Protein AF-A0A7W9U1K4-F1 (afdb_monomer_lite)

Sequence (82 aa):
MVTLDAFSNATMVMMYSFLSADARAAGKAAMYTQQIQVTGLPPDGVGAFAYAEQQLIVAPSNDDTTALNPARSVFVGGEIVV

Organism: NCBI:txid765414

Secondary structure (DSSP, 8-state):
-EEEETTTTEEEEEEEE-S-HHHHHTTPPPSEEEEEEEES-PPTT--HHHHHHHHHHSPPPTT-TTTT-HHHHTTTT-----

Structure (mmCIF, N/CA/C/O backbone):
data_AF-A0A7W9U1K4-F1
#
_entry.id   AF-A0A7W9U1K4-F1
#
loop_
_atom_site.group_PDB
_atom_site.id
_atom_site.type_symbol
_atom_site.label_atom_id
_atom_site.label_alt_id
_atom_site.label_comp_id
_atom_site.label_asym_id
_atom_site.label_entity_id
_atom_site.label_seq_id
_atom_site.pdbx_PDB_ins_code
_atom_site.Cartn_x
_atom_site.Cartn_y
_atom_site.Cartn_z
_atom_site.occupancy
_atom_site.B_iso_or_equiv
_atom_site.auth_seq_id
_atom_site.auth_comp_id
_atom_site.auth_asym_id
_atom_site.auth_atom_id
_atom_site.pdbx_PDB_model_num
ATOM 1 N N . MET A 1 1 ? 4.111 -4.736 -2.281 1.00 88.06 1 MET A N 1
ATOM 2 C CA . MET A 1 1 ? 3.656 -5.870 -1.440 1.00 88.06 1 MET A CA 1
ATOM 3 C C . MET A 1 1 ? 2.896 -5.291 -0.265 1.00 88.06 1 MET A C 1
ATOM 5 O O . MET A 1 1 ? 3.323 -4.249 0.218 1.00 88.06 1 MET A O 1
ATOM 9 N N . VAL A 1 2 ? 1.811 -5.931 0.170 1.00 93.38 2 VAL A N 1
ATOM 10 C CA . VAL A 1 2 ? 1.099 -5.565 1.401 1.00 93.38 2 VAL A CA 1
ATOM 11 C C . VAL A 1 2 ? 1.034 -6.791 2.307 1.00 93.38 2 VAL A C 1
ATOM 13 O O . VAL A 1 2 ? 0.713 -7.879 1.833 1.00 93.38 2 VAL A O 1
ATOM 16 N N . THR A 1 3 ? 1.349 -6.603 3.584 1.00 94.94 3 THR A N 1
ATOM 17 C CA . THR A 1 3 ? 1.297 -7.622 4.636 1.00 94.94 3 THR A CA 1
ATOM 18 C C . THR A 1 3 ? 0.320 -7.160 5.711 1.00 94.94 3 THR A C 1
ATOM 20 O O . THR A 1 3 ? 0.352 -5.997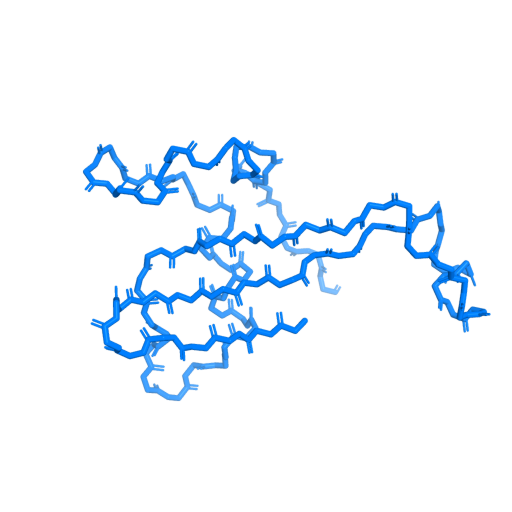 6.107 1.00 94.94 3 THR A O 1
ATOM 23 N N . LEU A 1 4 ? -0.539 -8.062 6.182 1.00 94.56 4 LEU A N 1
ATOM 24 C CA . LEU A 1 4 ? -1.517 -7.789 7.235 1.00 94.56 4 LEU A CA 1
ATOM 25 C C . LEU A 1 4 ? -1.076 -8.481 8.526 1.00 94.56 4 LEU A C 1
ATOM 27 O O . LEU A 1 4 ? -0.918 -9.701 8.543 1.00 94.56 4 LEU A O 1
ATOM 31 N N . ASP A 1 5 ? -0.882 -7.708 9.589 1.00 92.25 5 ASP A N 1
ATOM 32 C CA . ASP A 1 5 ? -0.607 -8.209 10.932 1.00 92.25 5 ASP A CA 1
ATOM 33 C C . ASP A 1 5 ? -1.877 -8.096 11.779 1.00 92.25 5 ASP A C 1
ATOM 35 O O . ASP A 1 5 ? -2.223 -7.031 12.299 1.00 92.25 5 ASP A O 1
ATOM 39 N N . ALA A 1 6 ? -2.583 -9.219 11.908 1.00 90.31 6 ALA A N 1
ATOM 40 C CA . ALA A 1 6 ? -3.809 -9.294 12.689 1.00 90.31 6 ALA A CA 1
ATOM 41 C C . ALA A 1 6 ? -3.573 -9.181 14.203 1.00 90.31 6 ALA A C 1
ATOM 43 O O . ALA A 1 6 ? -4.473 -8.758 14.922 1.00 90.31 6 ALA A O 1
ATOM 44 N N . PHE A 1 7 ? -2.383 -9.543 14.693 1.00 91.94 7 PHE A N 1
ATOM 45 C CA . PHE A 1 7 ? -2.068 -9.474 16.119 1.00 91.94 7 PHE A CA 1
ATOM 46 C C . PHE A 1 7 ? -1.838 -8.026 16.552 1.00 91.94 7 PHE A C 1
ATOM 48 O O . PHE A 1 7 ? -2.406 -7.574 17.543 1.00 91.94 7 PHE A O 1
ATOM 55 N N . SER A 1 8 ? -1.051 -7.288 15.771 1.00 86.25 8 SER A N 1
ATOM 56 C CA . SER A 1 8 ? -0.750 -5.878 16.042 1.00 86.25 8 SER A CA 1
ATOM 57 C C . SER A 1 8 ? -1.803 -4.915 15.482 1.00 86.25 8 SER A C 1
ATOM 59 O O . SER A 1 8 ? -1.662 -3.706 15.646 1.00 86.25 8 SER A O 1
ATOM 61 N N . ASN A 1 9 ? -2.835 -5.437 14.807 1.00 89.75 9 ASN A N 1
ATOM 62 C CA . ASN A 1 9 ? -3.847 -4.673 14.076 1.00 89.75 9 ASN A CA 1
ATOM 63 C C . ASN A 1 9 ? -3.213 -3.615 13.152 1.00 89.75 9 ASN A C 1
ATOM 65 O O . ASN A 1 9 ? -3.497 -2.420 13.256 1.00 89.75 9 ASN A O 1
ATOM 69 N N . ALA A 1 10 ? -2.302 -4.058 12.284 1.00 89.12 10 ALA A N 1
ATOM 70 C CA . ALA A 1 10 ? -1.516 -3.180 11.429 1.00 89.12 10 ALA A CA 1
ATOM 71 C C . ALA A 1 10 ? -1.401 -3.708 9.998 1.00 89.12 10 ALA A C 1
ATOM 73 O O . ALA A 1 10 ? -1.320 -4.911 9.747 1.00 89.12 10 ALA A O 1
ATOM 74 N N . THR A 1 11 ? -1.309 -2.780 9.053 1.00 92.06 11 THR A N 1
ATOM 75 C CA . THR A 1 11 ? -1.052 -3.063 7.644 1.00 92.06 11 THR A CA 1
ATOM 76 C C . THR A 1 11 ? 0.322 -2.520 7.274 1.00 92.06 11 THR A C 1
ATOM 78 O O . THR A 1 11 ? 0.635 -1.356 7.509 1.00 92.06 11 THR A O 1
ATOM 81 N N . MET A 1 12 ? 1.169 -3.360 6.687 1.00 90.94 12 MET A N 1
ATOM 82 C CA . MET A 1 12 ? 2.502 -2.982 6.226 1.00 90.94 12 MET A CA 1
ATOM 83 C C . MET A 1 12 ? 2.543 -2.969 4.704 1.00 90.94 12 MET A C 1
ATOM 85 O O . MET A 1 12 ? 2.239 -3.972 4.062 1.00 90.94 12 MET A O 1
ATOM 89 N N . VAL A 1 13 ? 2.961 -1.853 4.116 1.00 91.38 13 VAL A N 1
ATOM 90 C CA . VAL A 1 13 ? 3.106 -1.684 2.669 1.00 91.38 13 VAL A CA 1
ATOM 91 C C . VAL A 1 13 ? 4.566 -1.462 2.298 1.00 91.38 13 VAL A C 1
ATOM 93 O O . VAL A 1 13 ? 5.269 -0.650 2.895 1.00 91.38 13 VAL A O 1
ATOM 96 N N . MET A 1 14 ? 5.026 -2.213 1.301 1.00 91.56 14 MET A N 1
ATOM 97 C CA . MET A 1 14 ? 6.362 -2.083 0.731 1.00 91.56 14 MET A CA 1
ATOM 98 C C . MET A 1 14 ? 6.309 -1.195 -0.513 1.00 91.56 14 MET A C 1
ATOM 100 O O . MET A 1 14 ? 5.751 -1.599 -1.541 1.00 91.56 14 MET A O 1
ATOM 104 N N . MET A 1 15 ? 6.910 -0.015 -0.401 1.00 88.81 15 MET A N 1
ATOM 105 C CA . MET A 1 15 ? 7.059 0.992 -1.444 1.00 88.81 15 MET A CA 1
ATOM 106 C C . MET A 1 15 ? 8.379 0.808 -2.185 1.00 88.81 15 MET A C 1
ATOM 108 O O . MET A 1 15 ? 9.422 0.573 -1.572 1.00 88.81 15 MET A O 1
ATOM 112 N N . TYR A 1 16 ? 8.330 0.963 -3.506 1.0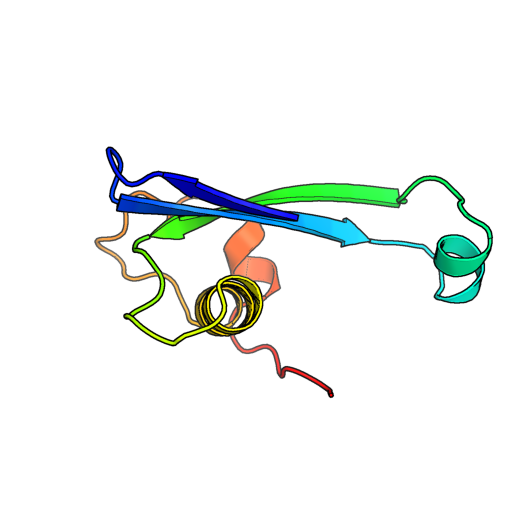0 91.75 16 TYR A N 1
ATOM 113 C CA . TYR A 1 16 ? 9.489 0.902 -4.389 1.00 91.75 16 TYR A CA 1
ATOM 114 C C . TYR A 1 16 ? 9.473 2.122 -5.304 1.00 91.75 16 TYR A C 1
ATOM 116 O O . TYR A 1 16 ? 8.532 2.303 -6.075 1.00 91.75 16 TYR A O 1
ATOM 124 N N . SER A 1 17 ? 10.515 2.942 -5.230 1.00 90.25 17 SER A N 1
ATOM 125 C CA . SER A 1 17 ? 10.719 4.076 -6.126 1.00 90.25 17 SER A CA 1
ATOM 126 C C . SER A 1 17 ? 11.782 3.735 -7.158 1.00 90.25 17 SER A C 1
ATOM 128 O O . SER A 1 17 ? 12.846 3.211 -6.824 1.00 90.25 17 SER A O 1
ATOM 130 N N . PHE A 1 18 ? 11.495 4.040 -8.417 1.00 94.88 18 PHE A N 1
ATOM 131 C CA . PHE A 1 18 ? 12.386 3.819 -9.549 1.00 94.88 18 PHE A CA 1
ATOM 132 C C . PHE A 1 18 ? 12.670 5.153 -10.224 1.00 94.88 18 PHE A C 1
ATOM 134 O O . PHE A 1 18 ? 11.844 6.060 -10.180 1.00 94.88 18 PHE A O 1
ATOM 141 N N . LEU A 1 19 ? 13.816 5.247 -10.899 1.00 94.62 19 LEU A N 1
ATOM 142 C CA . LEU A 1 19 ? 14.169 6.442 -11.665 1.00 94.62 19 LEU A CA 1
ATOM 143 C C . LEU A 1 19 ? 13.143 6.750 -12.769 1.00 94.62 19 LEU A C 1
ATOM 145 O O . LEU A 1 19 ? 12.883 7.909 -13.072 1.00 94.62 19 LEU A O 1
ATOM 149 N N . SER A 1 20 ? 12.574 5.707 -13.380 1.00 94.31 20 SER A N 1
ATOM 150 C CA . SER A 1 20 ? 11.559 5.812 -14.426 1.00 94.31 20 SER A CA 1
ATOM 151 C C . SER A 1 20 ? 10.703 4.545 -14.507 1.00 94.31 20 SER A C 1
ATOM 153 O O . SER A 1 20 ? 11.075 3.487 -13.984 1.00 94.31 20 SER A O 1
ATOM 155 N N . ALA A 1 21 ? 9.571 4.641 -15.209 1.00 93.00 21 ALA A N 1
ATOM 156 C CA . ALA A 1 21 ? 8.743 3.483 -15.547 1.00 93.00 21 ALA A CA 1
ATOM 157 C C . ALA A 1 21 ? 9.527 2.442 -16.368 1.00 93.00 21 ALA A C 1
ATOM 159 O O . ALA A 1 21 ? 9.429 1.248 -16.086 1.00 93.00 21 ALA A O 1
ATOM 160 N N . ASP A 1 22 ? 10.378 2.886 -17.298 1.00 96.69 22 ASP A N 1
ATOM 161 C CA . ASP A 1 22 ? 11.231 2.001 -18.102 1.00 96.69 22 ASP A CA 1
ATOM 162 C C . ASP A 1 22 ? 12.242 1.237 -17.242 1.00 96.69 22 ASP A C 1
ATOM 164 O O . ASP A 1 22 ? 12.461 0.044 -17.448 1.00 96.69 22 ASP A O 1
ATOM 168 N N . ALA A 1 23 ? 12.833 1.889 -16.232 1.00 95.94 23 ALA A N 1
ATOM 169 C CA . ALA A 1 23 ? 13.748 1.228 -15.304 1.00 95.94 23 ALA A CA 1
ATOM 170 C C . ALA A 1 23 ? 13.037 0.116 -14.516 1.00 95.94 23 ALA A C 1
ATOM 172 O O . ALA A 1 23 ? 13.583 -0.980 -14.367 1.00 95.94 23 ALA A O 1
ATOM 173 N N . ARG A 1 24 ? 11.799 0.371 -14.068 1.00 94.88 24 ARG A N 1
ATOM 174 C CA . ARG A 1 24 ? 10.949 -0.647 -13.439 1.00 94.88 24 ARG A CA 1
ATOM 175 C C . ARG A 1 24 ? 10.645 -1.793 -14.408 1.00 94.88 24 ARG A C 1
ATOM 177 O O . ARG A 1 24 ? 10.822 -2.951 -14.041 1.00 94.88 24 ARG A O 1
ATOM 184 N N . ALA A 1 25 ? 10.204 -1.484 -15.628 1.00 95.94 25 ALA A N 1
ATOM 185 C CA . ALA A 1 25 ? 9.833 -2.481 -16.633 1.00 95.94 25 ALA A CA 1
ATOM 186 C C . ALA A 1 25 ? 11.022 -3.361 -17.057 1.00 95.94 25 ALA A C 1
ATOM 188 O O . ALA A 1 25 ? 10.865 -4.560 -17.264 1.00 95.94 25 ALA A O 1
ATOM 189 N N . ALA A 1 26 ? 12.228 -2.791 -17.105 1.00 97.00 26 ALA A N 1
ATOM 190 C CA . ALA A 1 26 ? 13.470 -3.503 -17.392 1.00 97.00 26 ALA A CA 1
ATOM 191 C C . ALA A 1 26 ? 14.021 -4.318 -16.201 1.00 97.00 26 ALA A C 1
ATOM 193 O O . ALA A 1 26 ? 15.145 -4.820 -16.278 1.00 97.00 26 ALA A O 1
ATOM 194 N N . GLY A 1 27 ? 13.284 -4.417 -15.086 1.00 95.69 27 GLY A N 1
ATOM 195 C CA . GLY A 1 27 ? 13.685 -5.187 -13.906 1.00 95.69 27 GLY A CA 1
ATOM 196 C C . GLY A 1 27 ? 14.912 -4.626 -13.184 1.00 95.69 27 GLY A C 1
ATOM 197 O O . GLY A 1 27 ? 15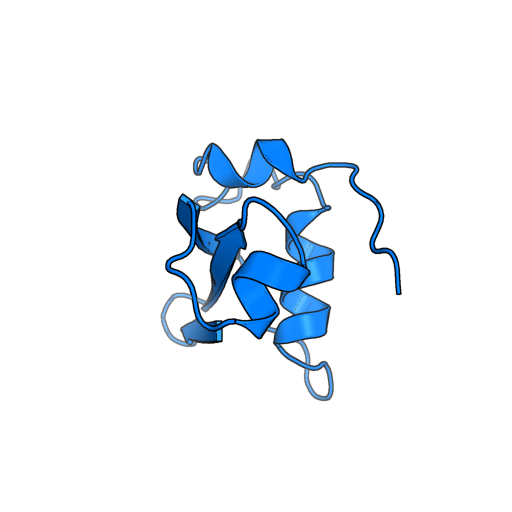.648 -5.377 -12.544 1.00 95.69 27 GLY A O 1
ATOM 198 N N . LYS A 1 28 ? 15.183 -3.318 -13.312 1.00 96.75 28 LYS A N 1
ATOM 199 C CA . LYS A 1 28 ? 16.279 -2.673 -12.576 1.00 96.75 28 LYS A CA 1
ATOM 200 C C . LYS A 1 28 ? 15.958 -2.624 -11.085 1.00 96.75 28 LYS A C 1
ATOM 202 O O . LYS A 1 28 ? 14.799 -2.681 -10.683 1.00 96.75 28 LYS A O 1
ATOM 207 N N . ALA A 1 29 ? 16.994 -2.497 -10.261 1.00 95.44 29 ALA A N 1
ATOM 208 C CA . ALA A 1 29 ? 16.810 -2.302 -8.831 1.00 95.44 29 ALA A CA 1
ATOM 209 C C . ALA A 1 29 ? 16.075 -0.978 -8.559 1.00 95.44 29 ALA A C 1
ATOM 211 O O . ALA A 1 29 ? 16.307 0.026 -9.237 1.00 95.44 29 ALA A O 1
ATOM 212 N N . ALA A 1 30 ? 15.196 -0.986 -7.559 1.00 94.75 30 ALA A N 1
ATOM 213 C CA . ALA A 1 30 ? 14.566 0.231 -7.071 1.00 94.75 30 ALA A CA 1
ATOM 214 C C . ALA A 1 30 ? 15.628 1.151 -6.451 1.00 94.75 30 ALA A C 1
ATOM 216 O O . ALA A 1 30 ? 16.534 0.685 -5.761 1.00 94.75 30 ALA A O 1
ATOM 217 N N . MET A 1 31 ? 15.503 2.457 -6.687 1.00 93.44 31 MET A N 1
ATOM 218 C CA . MET A 1 31 ? 16.364 3.462 -6.061 1.00 93.44 31 MET A CA 1
ATOM 219 C C . MET A 1 31 ? 16.084 3.578 -4.568 1.00 93.44 31 MET A C 1
ATOM 221 O O . MET A 1 31 ? 17.009 3.726 -3.776 1.00 93.44 31 MET A O 1
ATOM 225 N N . TYR A 1 32 ? 14.808 3.484 -4.196 1.00 88.56 32 TYR A N 1
ATOM 226 C CA . TYR A 1 32 ? 14.392 3.480 -2.804 1.00 88.56 32 TYR A CA 1
ATOM 227 C C . TYR A 1 32 ? 13.399 2.362 -2.567 1.00 88.56 32 TYR A C 1
ATOM 229 O O . TYR A 1 32 ? 12.463 2.164 -3.342 1.00 88.56 32 TYR A O 1
ATOM 237 N N . THR A 1 33 ? 13.602 1.654 -1.467 1.00 90.38 33 THR A N 1
ATOM 238 C CA . THR A 1 33 ? 12.674 0.651 -0.967 1.00 90.38 33 THR A CA 1
ATOM 239 C C . THR A 1 33 ? 12.364 0.982 0.472 1.00 90.38 33 THR A C 1
ATOM 241 O O . THR A 1 33 ? 13.280 1.090 1.286 1.00 90.38 33 THR A O 1
ATOM 244 N N . GLN A 1 34 ? 11.089 1.142 0.789 1.00 88.00 34 GLN A N 1
ATOM 245 C CA . GLN A 1 34 ? 10.673 1.527 2.124 1.00 88.00 34 GLN A CA 1
ATOM 246 C C . GLN A 1 34 ? 9.459 0.726 2.550 1.00 88.00 34 GLN A C 1
ATOM 248 O O . GLN A 1 34 ? 8.513 0.561 1.786 1.00 88.00 34 GLN A O 1
ATOM 253 N N . GLN A 1 35 ? 9.491 0.248 3.785 1.00 88.44 35 GLN A N 1
ATOM 254 C CA . GLN A 1 35 ? 8.331 -0.339 4.421 1.00 88.44 35 GLN A CA 1
ATOM 255 C C . GLN A 1 35 ? 7.640 0.732 5.258 1.00 88.44 35 GLN A C 1
ATOM 257 O O . GLN A 1 35 ? 8.273 1.402 6.075 1.00 88.44 35 GLN A O 1
ATOM 262 N N . ILE A 1 36 ? 6.343 0.898 5.036 1.00 87.00 36 ILE A N 1
ATOM 263 C CA . ILE A 1 36 ? 5.511 1.844 5.767 1.00 87.00 36 ILE A CA 1
ATOM 264 C C . ILE A 1 36 ? 4.436 1.043 6.482 1.00 87.00 36 ILE A C 1
ATOM 266 O O . ILE A 1 36 ? 3.766 0.208 5.880 1.00 87.00 36 ILE A O 1
ATOM 270 N N . GLN A 1 37 ? 4.304 1.276 7.779 1.00 87.44 37 GLN A N 1
ATOM 271 C CA . GLN A 1 37 ? 3.242 0.697 8.585 1.00 87.44 37 GLN A CA 1
ATOM 272 C C . GLN A 1 37 ? 2.122 1.724 8.719 1.00 87.44 37 GLN A C 1
ATOM 274 O O . GLN A 1 37 ? 2.390 2.897 8.982 1.00 87.44 37 GLN A O 1
ATOM 279 N N . VAL A 1 38 ? 0.887 1.273 8.534 1.00 85.69 38 VAL A N 1
ATOM 280 C CA . VAL A 1 38 ? -0.329 2.023 8.842 1.00 85.69 38 VAL A CA 1
ATOM 281 C C . VAL A 1 38 ? -1.142 1.238 9.863 1.00 85.69 38 VAL A C 1
ATOM 283 O O . VAL A 1 38 ? -1.145 0.003 9.859 1.00 85.69 38 VAL A O 1
ATOM 286 N N . THR A 1 39 ? -1.807 1.957 10.756 1.00 86.00 39 THR A N 1
ATOM 287 C CA . THR A 1 39 ? -2.680 1.351 11.760 1.00 86.00 39 THR A CA 1
ATOM 288 C C . THR A 1 39 ? -3.966 0.841 11.133 1.00 86.00 39 THR A C 1
ATOM 290 O O . THR A 1 39 ? -4.565 1.502 10.286 1.00 86.00 39 THR A O 1
ATOM 293 N N . GLY A 1 40 ? -4.402 -0.324 11.601 1.00 89.12 40 GLY A N 1
ATOM 294 C CA . GLY A 1 40 ? -5.630 -0.976 11.186 1.00 89.12 40 GLY A CA 1
ATOM 295 C C . GLY A 1 40 ? -5.443 -2.019 10.089 1.00 89.12 40 GLY A C 1
ATOM 296 O O . GLY A 1 40 ? -4.361 -2.231 9.526 1.00 89.12 40 GLY A O 1
ATOM 297 N N . LEU A 1 41 ? -6.556 -2.686 9.807 1.00 93.25 41 LEU A N 1
ATOM 298 C CA . LEU A 1 41 ? -6.707 -3.694 8.770 1.00 93.25 41 LEU A CA 1
ATOM 299 C C . LEU A 1 41 ? -7.760 -3.228 7.755 1.00 93.25 41 LEU A C 1
ATOM 301 O O . LEU A 1 41 ? -8.667 -2.472 8.123 1.00 93.25 41 LEU A O 1
ATOM 305 N N . PRO A 1 42 ? -7.672 -3.678 6.491 1.00 94.62 42 PRO A N 1
ATOM 306 C CA . PRO A 1 42 ? -8.731 -3.440 5.523 1.00 94.62 42 PRO A CA 1
ATOM 307 C C . PRO A 1 42 ? -10.060 -4.021 6.035 1.00 94.62 42 PRO A C 1
ATOM 309 O O . PRO A 1 42 ? -10.068 -5.148 6.536 1.00 94.62 42 PRO A O 1
ATOM 312 N N . PRO A 1 43 ? -11.183 -3.295 5.894 1.00 94.06 43 PRO A N 1
ATOM 313 C CA . PRO A 1 43 ? -12.506 -3.860 6.126 1.00 94.06 43 PRO A CA 1
ATOM 314 C C . PRO A 1 43 ? -12.781 -5.056 5.209 1.00 94.06 43 PRO A C 1
ATOM 316 O O . PRO A 1 43 ? -12.199 -5.171 4.126 1.00 94.06 43 PRO A O 1
ATOM 319 N N . ASP A 1 44 ? -13.727 -5.907 5.603 1.00 93.31 44 ASP A N 1
ATOM 320 C CA . ASP A 1 44 ? -14.141 -7.048 4.789 1.00 93.31 44 ASP A CA 1
ATOM 321 C C . ASP A 1 44 ? -14.554 -6.609 3.377 1.00 93.31 44 ASP A C 1
ATOM 323 O O . ASP A 1 44 ? -15.314 -5.658 3.182 1.00 93.31 44 ASP A O 1
ATOM 327 N N . GLY A 1 45 ? -14.029 -7.311 2.372 1.00 91.75 45 GLY A N 1
ATOM 328 C CA . GLY A 1 45 ? -14.275 -7.006 0.962 1.00 91.75 45 GLY A CA 1
ATOM 329 C C . GLY A 1 45 ? -13.451 -5.844 0.390 1.00 91.75 45 GLY A C 1
ATOM 330 O O . GLY A 1 45 ? -13.500 -5.627 -0.820 1.00 91.75 45 GLY A O 1
ATOM 331 N N . VAL A 1 46 ? -12.654 -5.133 1.197 1.00 94.00 46 VAL A N 1
ATOM 332 C CA . VAL A 1 46 ? -11.726 -4.099 0.712 1.00 94.00 46 VAL A CA 1
ATOM 333 C C . VAL A 1 46 ? -10.366 -4.722 0.392 1.00 94.00 46 VAL A C 1
ATOM 335 O O . VAL A 1 46 ? -9.757 -5.410 1.209 1.00 94.00 46 VAL A O 1
ATOM 338 N N . GLY A 1 47 ? -9.854 -4.463 -0.813 1.00 93.81 47 GLY A N 1
ATOM 339 C CA . GLY A 1 47 ? -8.530 -4.934 -1.216 1.00 93.81 47 GLY A CA 1
ATOM 340 C C . GLY A 1 47 ? -7.418 -4.294 -0.381 1.00 93.81 47 GLY A C 1
ATOM 341 O O . GLY A 1 47 ? -7.376 -3.075 -0.230 1.00 93.81 47 GLY A O 1
ATOM 342 N N . ALA A 1 48 ? -6.474 -5.103 0.105 1.00 92.75 48 ALA A N 1
ATOM 343 C CA . ALA A 1 48 ? -5.388 -4.639 0.975 1.00 92.75 48 ALA A CA 1
ATOM 344 C C . ALA A 1 48 ? -4.532 -3.516 0.352 1.00 92.75 48 ALA A C 1
ATOM 346 O O . ALA A 1 48 ? -4.099 -2.611 1.059 1.00 92.75 48 ALA A O 1
ATOM 347 N N . PHE A 1 49 ? -4.321 -3.544 -0.970 1.00 92.31 49 PHE A N 1
ATOM 348 C CA . PHE A 1 49 ? -3.628 -2.470 -1.691 1.00 92.31 49 PHE A CA 1
ATOM 349 C C . PHE A 1 49 ? -4.429 -1.168 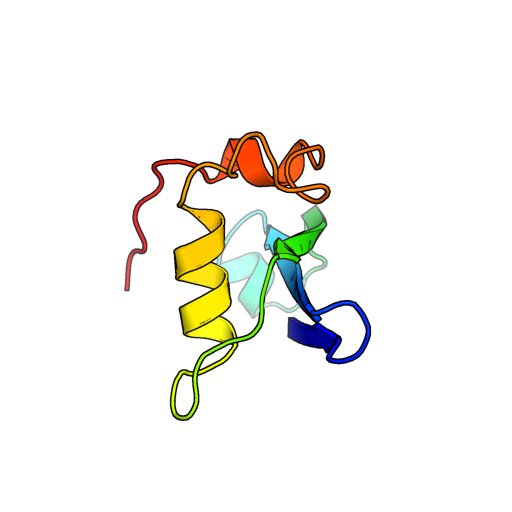-1.700 1.00 92.31 49 PHE A C 1
ATOM 351 O O . PHE A 1 49 ? -3.897 -0.143 -1.291 1.00 92.31 49 PHE A O 1
ATOM 358 N N . ALA A 1 50 ? -5.710 -1.226 -2.075 1.00 92.00 50 ALA A N 1
ATOM 359 C CA . ALA A 1 50 ? -6.583 -0.054 -2.097 1.00 92.00 50 ALA A CA 1
ATOM 360 C C . ALA A 1 50 ? -6.718 0.578 -0.702 1.00 92.00 50 ALA A C 1
ATOM 362 O O . ALA A 1 50 ? -6.670 1.797 -0.559 1.00 92.00 50 ALA A O 1
ATOM 363 N N . TYR A 1 51 ? -6.826 -0.251 0.340 1.00 92.81 51 TYR A N 1
ATOM 364 C CA . TYR A 1 51 ? -6.806 0.222 1.721 1.00 92.81 51 TYR A CA 1
ATOM 365 C C . TYR A 1 51 ? -5.483 0.917 2.066 1.00 92.81 51 TYR A C 1
ATOM 367 O O . TYR A 1 51 ? -5.500 2.044 2.555 1.00 92.81 51 TYR A O 1
ATOM 375 N N . ALA A 1 52 ? -4.338 0.285 1.782 1.00 90.75 52 ALA A N 1
ATOM 376 C CA . ALA A 1 52 ? -3.029 0.862 2.079 1.00 90.75 52 ALA A CA 1
ATOM 377 C C . ALA A 1 52 ? -2.813 2.209 1.366 1.00 90.75 52 ALA A C 1
ATOM 379 O O . ALA A 1 52 ? -2.363 3.158 2.001 1.00 90.75 52 ALA A O 1
ATOM 380 N N . GLU A 1 53 ? -3.176 2.320 0.086 1.00 89.50 53 GLU A N 1
ATOM 381 C CA . GLU A 1 53 ? -3.085 3.571 -0.682 1.00 89.50 53 GLU A CA 1
ATOM 382 C C . GLU A 1 53 ? -3.913 4.693 -0.043 1.00 89.50 53 GLU A C 1
ATOM 384 O O . GLU A 1 53 ? -3.402 5.793 0.164 1.00 89.50 53 GLU A O 1
ATOM 389 N N . GLN A 1 54 ? -5.155 4.399 0.355 1.00 90.12 54 GLN A N 1
ATOM 390 C CA . GLN A 1 54 ? -6.017 5.368 1.037 1.00 90.12 54 GLN A CA 1
ATOM 391 C C . GLN A 1 54 ? -5.447 5.797 2.396 1.00 90.12 54 GLN A C 1
ATOM 393 O O . GLN A 1 54 ? -5.484 6.977 2.730 1.00 90.12 54 GLN A O 1
ATOM 398 N N . GLN A 1 55 ? -4.892 4.871 3.182 1.00 88.38 55 GLN A N 1
ATOM 399 C CA . GLN A 1 55 ? -4.325 5.196 4.497 1.00 88.38 55 GLN A CA 1
ATOM 400 C C . GLN A 1 55 ? -3.001 5.973 4.415 1.00 88.38 55 GLN A C 1
ATOM 402 O O . GLN A 1 55 ? -2.670 6.728 5.334 1.00 88.38 55 GLN A O 1
ATOM 407 N N . LEU A 1 56 ? -2.228 5.794 3.338 1.00 86.19 56 LEU A N 1
ATOM 408 C CA . LEU A 1 56 ? -0.959 6.497 3.132 1.00 86.19 56 LEU A CA 1
ATOM 409 C C . LEU A 1 56 ? -1.147 7.993 2.867 1.00 86.19 56 LEU A C 1
ATOM 411 O O . LEU A 1 56 ? -0.327 8.786 3.325 1.00 86.19 56 LEU A O 1
ATOM 415 N N . ILE A 1 57 ? -2.212 8.377 2.157 1.00 86.31 57 ILE A N 1
ATOM 416 C CA . ILE A 1 57 ? -2.482 9.787 1.831 1.00 86.31 57 ILE A CA 1
ATOM 417 C C . ILE A 1 57 ? -3.199 10.546 2.954 1.00 86.31 57 ILE A C 1
ATOM 419 O O . ILE A 1 57 ? -3.249 11.777 2.945 1.00 86.31 57 ILE A O 1
ATOM 423 N N . VAL A 1 58 ? -3.742 9.831 3.941 1.00 84.56 58 VAL A N 1
ATOM 424 C CA . VAL A 1 58 ? -4.411 10.419 5.104 1.00 84.56 58 VAL A CA 1
ATOM 425 C C . VAL A 1 58 ? -3.385 10.742 6.189 1.00 84.56 58 VAL A C 1
ATOM 427 O O . VAL A 1 58 ? -2.516 9.928 6.514 1.00 84.56 58 VAL A O 1
ATOM 430 N N . ALA A 1 59 ? -3.503 11.938 6.773 1.00 76.88 59 ALA A N 1
ATOM 431 C CA . ALA A 1 59 ? -2.681 12.344 7.907 1.00 76.88 59 ALA A CA 1
ATOM 432 C C . ALA A 1 59 ? -2.835 11.336 9.065 1.00 76.88 59 ALA A C 1
ATOM 434 O O . ALA A 1 59 ? -3.969 10.985 9.407 1.00 76.88 59 ALA A O 1
ATOM 435 N N . PRO A 1 60 ? -1.734 10.861 9.677 1.00 72.06 60 PRO A N 1
ATOM 436 C CA . PRO A 1 60 ? -1.824 9.998 10.848 1.00 72.06 60 PRO A CA 1
ATOM 437 C C . PRO A 1 60 ? -2.637 10.668 11.960 1.00 72.06 60 PRO A C 1
ATOM 439 O O . PRO A 1 60 ? -2.525 11.878 12.160 1.00 72.06 60 PRO A O 1
ATOM 442 N N . SER A 1 61 ? -3.415 9.891 12.714 1.00 70.50 61 SER A N 1
ATOM 443 C CA . SER A 1 61 ? -3.996 10.404 13.960 1.00 70.50 61 SER A CA 1
ATOM 444 C C . SER A 1 61 ? -2.878 10.718 14.959 1.00 70.50 61 SER A C 1
ATOM 446 O O . SER A 1 61 ? -1.870 10.016 15.005 1.00 70.50 61 SER A O 1
ATOM 448 N N . ASN A 1 62 ? -3.063 11.734 15.803 1.00 67.44 62 ASN A N 1
ATOM 449 C CA . ASN A 1 62 ? -2.101 12.067 16.862 1.00 67.44 62 ASN A CA 1
ATOM 450 C C . ASN A 1 62 ? -1.965 10.951 17.917 1.00 67.44 62 ASN A C 1
ATOM 452 O O . ASN A 1 62 ? -0.959 10.898 18.619 1.00 67.44 62 ASN A O 1
ATOM 456 N N . ASP A 1 63 ? -2.953 10.054 17.992 1.00 65.19 63 ASP A N 1
ATOM 457 C CA . ASP A 1 63 ? -2.984 8.907 18.910 1.00 65.19 63 ASP A CA 1
ATOM 458 C C . ASP A 1 63 ? -2.466 7.607 18.265 1.00 65.19 63 ASP A C 1
ATOM 460 O O . ASP A 1 63 ? -2.487 6.538 18.875 1.00 65.19 63 ASP A O 1
ATOM 464 N N . ASP A 1 64 ? -2.027 7.670 17.007 1.00 66.75 64 ASP A N 1
ATOM 465 C CA . ASP A 1 64 ? -1.557 6.513 16.256 1.00 66.75 64 ASP A CA 1
ATOM 466 C C . ASP A 1 64 ? -0.067 6.272 16.556 1.00 66.75 64 ASP A C 1
ATOM 468 O O . ASP A 1 64 ? 0.800 7.060 16.189 1.00 66.75 64 ASP A O 1
ATOM 472 N N . THR A 1 65 ? 0.268 5.157 17.208 1.00 60.84 65 THR A N 1
ATOM 473 C CA . THR A 1 65 ? 1.667 4.802 17.521 1.00 60.84 65 THR A CA 1
ATOM 474 C C . THR A 1 65 ? 2.515 4.573 16.262 1.00 60.84 65 THR A C 1
ATOM 476 O O . THR A 1 65 ? 3.743 4.654 16.322 1.00 60.84 65 THR A O 1
ATOM 479 N N . THR A 1 66 ? 1.879 4.363 15.102 1.00 61.91 66 THR A N 1
ATOM 480 C CA . THR A 1 66 ? 2.529 4.287 13.784 1.00 61.91 66 THR A CA 1
ATOM 481 C C . THR A 1 66 ? 2.707 5.659 13.116 1.00 61.91 66 THR A C 1
ATOM 483 O O . THR A 1 66 ? 3.442 5.769 12.131 1.00 61.91 66 THR A O 1
ATOM 486 N N . ALA A 1 67 ? 2.112 6.729 13.669 1.00 58.56 67 ALA A N 1
ATOM 487 C CA . ALA A 1 67 ? 2.250 8.114 13.197 1.00 58.56 67 ALA A CA 1
ATOM 488 C C . ALA A 1 67 ? 3.683 8.645 13.260 1.00 58.56 67 ALA A C 1
ATOM 490 O O . ALA A 1 67 ? 4.025 9.593 12.557 1.00 58.56 67 ALA A O 1
ATOM 491 N N . LEU A 1 68 ? 4.533 8.027 14.082 1.00 58.50 68 LEU A N 1
ATOM 492 C CA . LEU A 1 68 ? 5.930 8.419 14.241 1.00 58.50 68 LEU A CA 1
ATOM 493 C C . LEU A 1 68 ? 6.814 8.011 13.056 1.00 58.50 68 LEU A C 1
ATOM 495 O O . LEU A 1 68 ? 7.986 8.378 13.047 1.00 58.50 68 LEU A O 1
ATOM 499 N N . ASN A 1 69 ? 6.303 7.263 12.068 1.00 67.44 69 ASN A N 1
ATOM 500 C CA . ASN A 1 69 ? 7.080 6.911 10.884 1.00 67.44 69 ASN A CA 1
ATOM 501 C C . ASN A 1 69 ? 7.158 8.111 9.914 1.00 67.44 69 ASN A C 1
ATOM 503 O O . ASN A 1 69 ? 6.167 8.396 9.233 1.00 67.44 69 ASN A O 1
ATOM 507 N N . PRO A 1 70 ? 8.327 8.775 9.762 1.00 69.00 70 PRO A N 1
ATOM 508 C CA . PRO A 1 70 ? 8.462 9.964 8.914 1.00 69.00 70 PRO A CA 1
ATOM 509 C C . PRO A 1 70 ? 8.144 9.691 7.438 1.00 69.00 70 PRO A C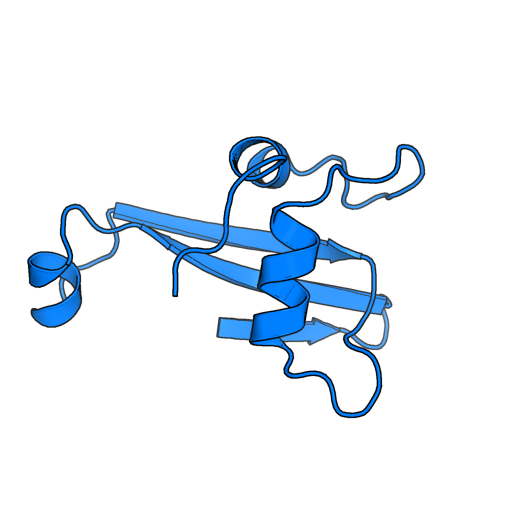 1
ATOM 511 O O . PRO A 1 70 ? 7.837 10.612 6.686 1.00 69.00 70 PRO A O 1
ATOM 514 N N . ALA A 1 71 ? 8.189 8.419 7.024 1.00 71.06 71 ALA A N 1
ATOM 515 C CA . ALA A 1 71 ? 7.803 7.971 5.693 1.00 71.06 71 ALA A CA 1
ATOM 516 C C . ALA A 1 71 ? 6.367 8.339 5.324 1.00 71.06 71 ALA A C 1
ATOM 518 O O . ALA A 1 71 ? 6.091 8.617 4.1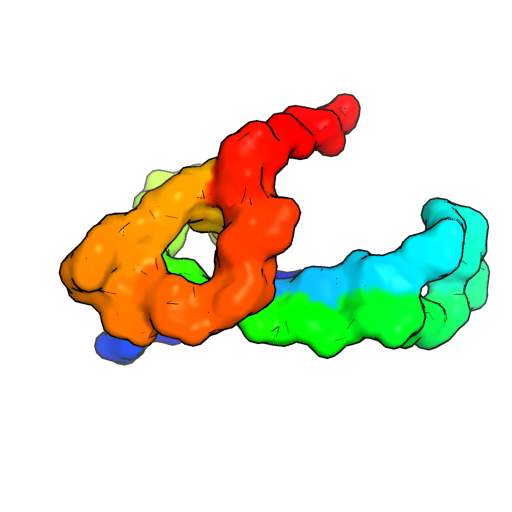61 1.00 71.06 71 ALA A O 1
ATOM 519 N N . ARG A 1 72 ? 5.449 8.325 6.303 1.00 71.00 72 ARG A N 1
ATOM 520 C CA . ARG A 1 72 ? 4.034 8.623 6.056 1.00 71.00 72 ARG A CA 1
ATOM 521 C C . ARG A 1 72 ? 3.847 10.073 5.639 1.00 71.00 72 ARG A C 1
ATOM 523 O O . ARG A 1 72 ? 3.101 10.334 4.704 1.00 71.00 72 ARG A O 1
ATOM 530 N N . SER A 1 73 ? 4.583 10.996 6.254 1.00 73.19 73 SER A N 1
ATOM 531 C CA . SER A 1 73 ? 4.465 12.436 5.997 1.00 73.19 73 SER A CA 1
ATOM 532 C C . SER A 1 73 ? 4.744 12.832 4.546 1.00 73.19 73 SER A C 1
ATOM 534 O O . SER A 1 73 ? 4.260 13.867 4.108 1.00 73.19 73 SER A O 1
ATOM 536 N N . VAL A 1 74 ? 5.491 12.019 3.792 1.00 76.50 74 VAL A N 1
ATOM 537 C CA . VAL A 1 74 ? 5.793 12.273 2.372 1.00 76.50 74 VAL A CA 1
ATOM 538 C C . VAL A 1 74 ? 4.553 12.129 1.482 1.00 76.50 74 VAL A C 1
ATOM 540 O O . VAL A 1 74 ? 4.478 12.773 0.440 1.00 76.50 74 VAL A O 1
ATOM 543 N N . PHE A 1 75 ? 3.586 11.300 1.882 1.00 80.12 75 PHE A N 1
ATOM 544 C CA . PHE A 1 75 ? 2.411 10.973 1.069 1.00 80.12 75 PHE A CA 1
ATOM 545 C C . PHE A 1 75 ? 1.131 11.676 1.536 1.00 80.12 75 PHE A C 1
ATOM 547 O O . PHE A 1 75 ? 0.147 11.683 0.798 1.00 80.12 75 PHE A O 1
ATOM 554 N N . VAL A 1 76 ? 1.133 12.284 2.729 1.00 84.00 76 VAL A N 1
ATOM 555 C CA . VAL A 1 76 ? -0.037 12.977 3.289 1.00 84.00 76 VAL A CA 1
ATOM 556 C C . VAL A 1 76 ? -0.510 14.089 2.350 1.00 84.00 76 VAL A C 1
ATOM 558 O O . VAL A 1 76 ? 0.266 14.957 1.958 1.00 84.00 76 VAL A O 1
ATOM 561 N N . GLY A 1 77 ? -1.801 14.075 2.017 1.00 82.94 77 GLY A N 1
ATOM 562 C CA . GLY A 1 77 ? -2.416 15.026 1.087 1.00 82.94 77 GLY A CA 1
ATOM 563 C C . GLY A 1 77 ? -2.151 14.728 -0.392 1.00 82.94 77 GLY A C 1
ATOM 564 O O . GLY A 1 77 ? -2.521 15.536 -1.240 1.00 82.94 77 GLY A O 1
ATOM 565 N N . GLY A 1 78 ? -1.517 13.596 -0.709 1.00 84.12 78 GLY A N 1
ATOM 566 C CA . GLY A 1 78 ? -1.326 13.137 -2.080 1.00 84.12 78 GLY A CA 1
ATOM 567 C C . GLY A 1 78 ? -2.631 12.720 -2.763 1.00 84.12 78 GLY A C 1
ATOM 568 O O . GLY A 1 78 ? -3.634 12.414 -2.118 1.00 84.12 78 GLY A O 1
ATOM 569 N N . GLU A 1 79 ? -2.592 12.672 -4.091 1.00 85.56 79 GLU A N 1
ATOM 570 C CA . GLU A 1 79 ? -3.679 12.185 -4.940 1.00 85.56 79 GLU A CA 1
ATOM 571 C C . GLU A 1 79 ? -3.307 10.818 -5.528 1.00 85.56 79 GLU A C 1
ATOM 573 O O . GLU A 1 79 ? -2.182 10.613 -5.991 1.00 85.56 79 GLU A O 1
ATOM 578 N N . ILE A 1 80 ? -4.253 9.876 -5.511 1.00 82.56 80 ILE A N 1
ATOM 579 C CA . ILE A 1 80 ? -4.096 8.581 -6.179 1.00 82.56 80 ILE A CA 1
ATOM 580 C C . ILE A 1 80 ? -4.470 8.773 -7.650 1.00 82.56 80 ILE A C 1
ATOM 582 O O . ILE A 1 80 ? -5.637 8.987 -7.970 1.00 82.56 80 ILE A O 1
ATOM 586 N N . VAL A 1 81 ? -3.480 8.683 -8.537 1.00 77.44 81 VAL A N 1
ATOM 587 C CA . VAL A 1 81 ? -3.681 8.745 -9.990 1.00 77.44 81 VAL A CA 1
ATOM 588 C C . VAL A 1 81 ? -3.806 7.321 -10.529 1.00 77.44 81 VAL A C 1
ATOM 590 O O . VAL A 1 81 ? -2.886 6.518 -10.360 1.00 77.44 81 VAL A O 1
ATOM 593 N N . VAL A 1 82 ? -4.952 7.021 -11.145 1.00 64.50 82 VAL A N 1
ATOM 594 C CA . VAL A 1 82 ? -5.303 5.718 -11.745 1.00 64.50 82 VAL A CA 1
ATOM 595 C C . VAL A 1 82 ? -5.057 5.672 -13.245 1.00 64.50 82 VAL A C 1
ATOM 597 O O . VAL A 1 82 ? -5.304 6.696 -13.920 1.00 64.50 82 VAL A O 1
#

Radius of gyration: 13.57 Å; chains: 1; bounding box: 31×24×37 Å

Foldseek 3Di:
DWDADPVQQKIKDKDFAAPDPVCVVVVHHGPDIDIAIFHHADPPPDDSVNVVLVRLQDQDDPPDPSNPPVSSVVRHVHDDDD

pLDDT: mean 85.85, std 10.31, range [58.5, 97.0]